Protein AF-S4R598-F1 (afdb_monomer_lite)

Foldseek 3Di:
DDDPPADQDDDVCNCVPVPDDDDDDRPPHNHDD

Radius of gyration: 11.85 Å; chains: 1; bounding box: 22×26×26 Å

pLDDT: mean 84.44, std 12.27, range [46.12, 92.94]

Secondary structure (DSSP, 8-state):
----S--SSPPTTTTTT-TT-------S-----

InterPro domains:
  IPR032675 Leucine-rich repeat domain superfamily [G3DSA:3.80.10.10] (2-33)

Sequence (33 aa):
RTQTEMLQSVPHGAFDRLGKLQTITLINNPWNC

Structure (mmCIF, N/CA/C/O backbone):
data_AF-S4R598-F1
#
_entry.id   AF-S4R598-F1
#
loop_
_atom_site.group_PDB
_atom_site.id
_atom_site.type_symbol
_atom_site.label_atom_id
_atom_site.label_alt_id
_atom_site.label_comp_id
_atom_site.label_asym_id
_atom_site.label_entity_id
_atom_site.label_seq_id
_atom_site.pdbx_PDB_ins_code
_atom_site.Cartn_x
_atom_site.Cartn_y
_atom_site.Cartn_z
_atom_site.occupancy
_atom_site.B_iso_or_equiv
_atom_site.auth_seq_id
_atom_site.auth_comp_id
_atom_site.auth_asym_id
_atom_site.auth_atom_id
_atom_site.pdbx_PDB_model_num
ATOM 1 N N . ARG A 1 1 ? 7.893 -26.251 -9.764 1.00 46.12 1 ARG A N 1
ATOM 2 C CA . ARG A 1 1 ? 7.627 -24.854 -10.180 1.00 46.12 1 ARG A CA 1
ATOM 3 C C . ARG A 1 1 ? 7.568 -24.043 -8.896 1.00 46.12 1 ARG A C 1
ATOM 5 O O . ARG A 1 1 ? 6.602 -24.183 -8.165 1.00 46.12 1 ARG A O 1
ATOM 12 N N . THR A 1 2 ? 8.646 -23.353 -8.541 1.00 49.41 2 THR A N 1
ATOM 13 C CA . THR A 1 2 ? 8.698 -22.508 -7.342 1.00 49.41 2 THR A CA 1
ATOM 14 C C . THR A 1 2 ? 7.799 -21.306 -7.599 1.00 49.41 2 THR A C 1
ATOM 16 O O . THR A 1 2 ? 8.110 -20.486 -8.460 1.00 49.41 2 THR A O 1
ATOM 19 N N . GLN A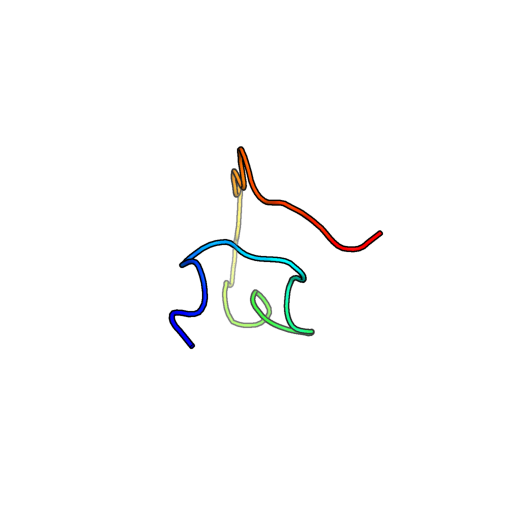 1 3 ? 6.637 -21.260 -6.955 1.00 59.50 3 GLN A N 1
ATOM 20 C CA . GLN A 1 3 ? 5.814 -20.059 -6.960 1.00 59.50 3 GLN A CA 1
ATOM 21 C C . GLN A 1 3 ? 6.630 -19.000 -6.221 1.00 59.50 3 GLN A C 1
ATOM 23 O O . GLN A 1 3 ? 7.045 -19.222 -5.089 1.00 59.50 3 GLN A O 1
ATOM 28 N N . THR A 1 4 ? 6.991 -17.915 -6.897 1.00 60.69 4 THR A N 1
ATOM 29 C CA . THR A 1 4 ? 7.584 -16.764 -6.223 1.00 60.69 4 THR A CA 1
ATOM 30 C C . THR A 1 4 ? 6.604 -16.313 -5.141 1.00 60.69 4 THR A C 1
ATOM 32 O O . THR A 1 4 ? 5.416 -16.182 -5.420 1.00 60.69 4 THR A O 1
ATOM 35 N N . GLU A 1 5 ? 7.098 -16.088 -3.923 1.00 74.69 5 GLU A N 1
ATOM 36 C CA . GLU A 1 5 ? 6.365 -15.629 -2.722 1.00 74.69 5 GLU A CA 1
ATOM 37 C C . GLU A 1 5 ? 5.750 -14.212 -2.876 1.00 74.69 5 GLU A C 1
ATOM 39 O O . GLU A 1 5 ? 5.567 -13.481 -1.908 1.00 74.69 5 GLU A O 1
ATOM 44 N N . MET A 1 6 ? 5.488 -13.772 -4.108 1.00 84.75 6 MET A N 1
ATOM 45 C CA . MET A 1 6 ? 5.023 -12.437 -4.457 1.00 84.75 6 MET A CA 1
ATOM 46 C C . MET A 1 6 ? 3.543 -12.478 -4.831 1.00 84.75 6 MET A C 1
ATOM 48 O O . MET A 1 6 ? 3.102 -13.323 -5.614 1.00 84.75 6 MET A O 1
ATOM 52 N N . LEU A 1 7 ? 2.776 -11.531 -4.299 1.00 90.50 7 LEU A N 1
ATOM 53 C CA . LEU A 1 7 ? 1.347 -11.425 -4.556 1.00 90.50 7 LEU A CA 1
ATOM 54 C C . LEU A 1 7 ? 1.102 -10.900 -5.977 1.00 90.50 7 LEU A C 1
ATOM 56 O O . LEU A 1 7 ? 1.662 -9.887 -6.384 1.00 90.50 7 LEU A O 1
ATOM 60 N N . GLN A 1 8 ? 0.234 -11.585 -6.722 1.00 91.25 8 GLN A N 1
ATOM 61 C CA . GLN A 1 8 ? -0.235 -11.144 -8.047 1.00 91.25 8 GLN A CA 1
ATOM 62 C C . GLN A 1 8 ? -1.669 -10.607 -8.008 1.00 91.25 8 GLN A C 1
ATOM 64 O O . GLN A 1 8 ? -2.098 -9.905 -8.917 1.00 91.25 8 GLN A O 1
ATOM 69 N N . SER A 1 9 ? -2.409 -10.906 -6.941 1.00 92.31 9 SER A N 1
ATOM 70 C CA . SER A 1 9 ? -3.768 -10.425 -6.692 1.00 92.31 9 SER A CA 1
ATOM 71 C C . SER A 1 9 ? -4.056 -10.448 -5.195 1.00 92.31 9 SER A C 1
ATOM 73 O O . SER A 1 9 ? -3.503 -11.285 -4.478 1.00 92.31 9 SER A O 1
ATOM 75 N N . VAL A 1 10 ? -4.949 -9.580 -4.725 1.00 91.25 10 VAL A N 1
ATOM 76 C CA . VAL A 1 10 ? -5.480 -9.653 -3.359 1.00 91.25 10 VAL A CA 1
ATOM 77 C C . VAL A 1 10 ? -6.783 -10.460 -3.394 1.00 91.25 10 VAL A C 1
ATOM 79 O O . VAL A 1 10 ? -7.692 -10.081 -4.133 1.00 91.25 10 VAL A O 1
ATOM 82 N N . PRO A 1 11 ? -6.905 -11.567 -2.636 1.00 91.81 11 PRO A N 1
ATOM 83 C CA . PRO A 1 11 ? -8.150 -12.325 -2.570 1.00 91.81 11 PRO A CA 1
ATOM 84 C C . PRO A 1 11 ? -9.324 -11.460 -2.103 1.00 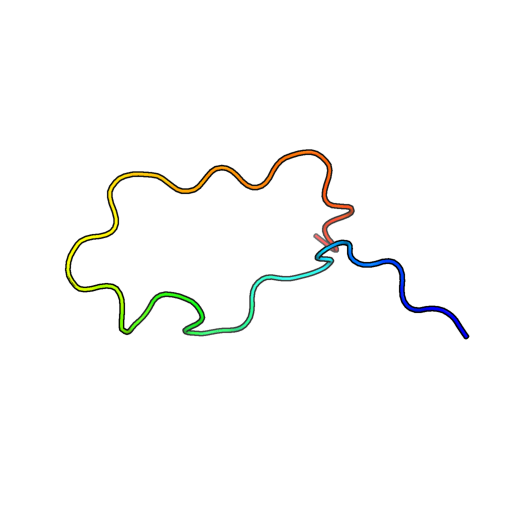91.81 11 PRO A C 1
ATOM 86 O O . PRO A 1 11 ? -9.167 -10.622 -1.210 1.00 91.81 11 PRO A O 1
ATOM 89 N N . HIS A 1 12 ? -10.517 -11.708 -2.652 1.00 92.94 12 HIS A N 1
ATOM 90 C CA . HIS A 1 12 ? -11.738 -11.100 -2.125 1.00 92.94 12 HIS A CA 1
ATOM 91 C C . HIS A 1 12 ? -11.849 -11.437 -0.639 1.00 92.94 12 HIS A C 1
ATOM 93 O O . HIS A 1 12 ? -11.745 -12.597 -0.239 1.00 92.94 12 HIS A O 1
ATOM 99 N N . GLY A 1 13 ? -12.031 -10.406 0.175 1.00 92.44 13 GLY A N 1
ATOM 100 C CA . GLY A 1 13 ? -12.267 -10.570 1.598 1.00 92.44 13 GLY A CA 1
ATOM 101 C C . GLY A 1 13 ? -11.023 -10.892 2.417 1.00 92.44 13 GLY A C 1
ATOM 102 O O . GLY A 1 13 ? -11.132 -11.231 3.595 1.00 92.44 13 GLY A O 1
ATOM 103 N N . ALA A 1 14 ? -9.827 -10.728 1.835 1.00 92.06 14 AL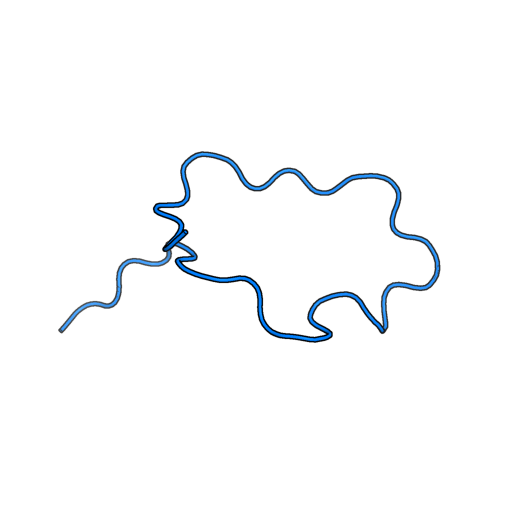A A N 1
ATOM 104 C CA . ALA A 1 14 ? -8.552 -10.877 2.540 1.00 92.06 14 ALA A CA 1
ATOM 105 C C . ALA A 1 14 ? -8.471 -10.048 3.838 1.00 92.06 14 ALA A C 1
ATOM 107 O O . ALA A 1 14 ? -7.711 -10.390 4.742 1.00 92.06 14 ALA A O 1
ATOM 108 N N . PHE A 1 15 ? -9.267 -8.980 3.946 1.00 90.75 15 PHE A N 1
ATOM 109 C CA . PHE A 1 15 ? -9.242 -8.046 5.068 1.00 90.75 15 PHE A CA 1
ATOM 110 C C . PHE A 1 15 ? -10.573 -7.938 5.825 1.00 90.75 15 PHE A C 1
ATOM 112 O O . PHE A 1 15 ? -10.652 -7.167 6.775 1.00 90.75 15 PHE A O 1
ATOM 119 N N . ASP A 1 16 ? -11.594 -8.731 5.488 1.00 91.50 16 ASP A N 1
ATOM 120 C CA . ASP A 1 16 ? -12.954 -8.577 6.043 1.00 91.50 16 ASP A CA 1
ATOM 121 C C . ASP A 1 16 ? -13.021 -8.792 7.560 1.00 91.50 16 ASP A C 1
ATOM 123 O O . ASP A 1 16 ? -13.893 -8.264 8.246 1.00 91.50 16 ASP A O 1
ATOM 127 N N . ARG A 1 17 ? -12.084 -9.574 8.105 1.00 88.69 17 ARG A N 1
ATOM 128 C CA . ARG A 1 17 ? -11.995 -9.857 9.546 1.00 88.69 17 ARG A CA 1
ATOM 129 C C . ARG A 1 17 ? -11.150 -8.838 10.309 1.00 88.69 17 ARG A C 1
ATOM 131 O O . ARG A 1 17 ? -11.064 -8.914 11.534 1.00 88.69 17 ARG A O 1
ATOM 138 N N . LEU A 1 18 ? -10.509 -7.900 9.611 1.00 88.38 18 LEU A N 1
ATOM 139 C CA . LEU A 1 18 ? -9.710 -6.852 10.233 1.00 88.38 18 LEU A CA 1
ATOM 140 C C . LEU A 1 18 ? -10.651 -5.728 10.671 1.00 88.38 18 LEU A C 1
ATOM 142 O O . LEU A 1 18 ? -10.974 -4.838 9.895 1.00 88.38 18 LEU A O 1
ATOM 146 N N . GLY A 1 19 ? -11.099 -5.777 11.930 1.00 81.38 19 GLY A N 1
ATOM 147 C CA . GLY A 1 19 ? -12.109 -4.850 12.456 1.00 81.38 19 GLY A CA 1
ATOM 148 C C . GLY A 1 19 ? -11.796 -3.364 12.219 1.00 81.38 19 GLY A C 1
ATOM 149 O O . GLY A 1 19 ? -12.664 -2.621 11.773 1.00 81.38 19 GLY A O 1
ATOM 150 N N . LYS A 1 20 ? -10.556 -2.921 12.475 1.00 81.88 20 LYS A N 1
ATOM 151 C CA . LYS A 1 20 ? -10.063 -1.600 12.047 1.00 81.88 20 LYS A CA 1
ATOM 152 C C . LYS A 1 20 ? -8.663 -1.716 11.476 1.00 81.88 20 LYS A C 1
ATOM 154 O O . LYS A 1 20 ? -7.672 -1.664 12.201 1.00 81.88 20 LYS A O 1
ATOM 159 N N . LEU A 1 21 ? -8.600 -1.843 10.163 1.00 85.69 21 LEU A N 1
ATOM 160 C CA . LEU A 1 21 ? -7.364 -1.700 9.421 1.00 85.69 21 LEU A CA 1
ATOM 161 C C . LEU A 1 21 ? -7.085 -0.215 9.164 1.00 85.69 21 LEU A C 1
ATOM 163 O O . LEU A 1 21 ? -7.937 0.476 8.613 1.00 85.69 21 LEU A O 1
ATOM 167 N N . GLN A 1 22 ? -5.915 0.279 9.573 1.00 83.50 22 GLN A N 1
ATOM 168 C CA . GLN A 1 22 ? -5.518 1.671 9.319 1.00 83.50 22 GLN A CA 1
ATOM 169 C C . GLN A 1 22 ? -4.731 1.800 8.013 1.00 83.50 22 GLN A C 1
ATOM 171 O O . GLN A 1 22 ? -5.143 2.534 7.123 1.00 83.50 22 GLN A O 1
ATOM 176 N N . THR A 1 23 ? -3.642 1.041 7.874 1.00 90.62 23 THR A N 1
ATOM 177 C CA . THR A 1 23 ? -2.783 1.085 6.684 1.00 90.62 23 THR A CA 1
ATOM 178 C C . THR A 1 23 ? -2.200 -0.297 6.414 1.00 90.62 23 THR A C 1
ATOM 180 O O . THR A 1 23 ? -1.725 -0.956 7.337 1.00 90.62 23 THR A O 1
ATOM 183 N N . ILE A 1 24 ? -2.194 -0.715 5.146 1.00 90.56 24 ILE A N 1
ATOM 184 C CA . ILE A 1 24 ? -1.384 -1.837 4.657 1.00 90.56 24 ILE A CA 1
ATOM 185 C C . ILE A 1 24 ? -0.469 -1.313 3.560 1.00 90.56 24 ILE A C 1
ATOM 187 O O . ILE A 1 24 ? -0.907 -0.585 2.671 1.00 90.56 24 ILE A O 1
ATOM 191 N N . THR A 1 25 ? 0.785 -1.747 3.599 1.00 91.25 25 THR A N 1
ATOM 192 C CA . THR A 1 25 ? 1.775 -1.446 2.570 1.00 91.25 25 THR A CA 1
ATOM 193 C C . THR A 1 25 ? 2.131 -2.733 1.829 1.00 91.25 25 THR A C 1
ATOM 195 O O . THR A 1 25 ? 2.734 -3.631 2.409 1.00 91.25 25 THR A O 1
ATOM 198 N N . LEU A 1 26 ? 1.769 -2.829 0.546 1.00 90.88 26 LEU A N 1
ATOM 199 C CA . LEU A 1 26 ? 2.110 -3.966 -0.318 1.00 90.88 26 LEU A CA 1
ATOM 200 C C . LEU A 1 26 ? 3.059 -3.516 -1.433 1.00 90.88 26 LEU A C 1
ATOM 202 O O . LEU A 1 26 ? 2.654 -3.260 -2.566 1.00 90.88 26 LEU A O 1
ATOM 206 N N . ILE A 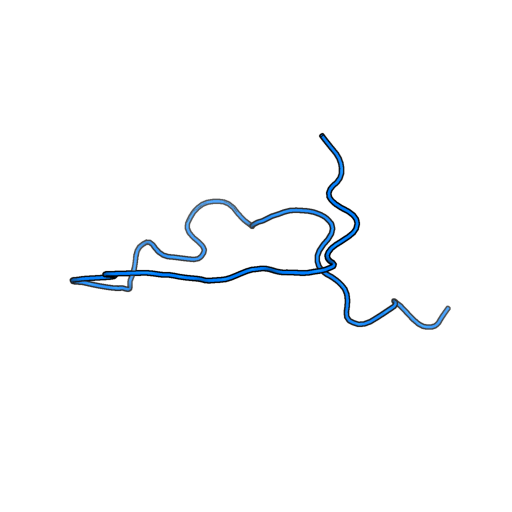1 27 ? 4.337 -3.392 -1.094 1.00 90.88 27 ILE A N 1
ATOM 207 C CA . ILE A 1 27 ? 5.380 -2.935 -2.020 1.00 90.88 27 ILE A CA 1
ATOM 208 C C . ILE A 1 27 ? 5.935 -4.077 -2.865 1.00 90.88 27 ILE A C 1
ATOM 210 O O . ILE A 1 27 ? 5.961 -5.222 -2.425 1.00 90.88 27 ILE A O 1
ATOM 214 N N . ASN A 1 28 ? 6.421 -3.738 -4.059 1.00 90.81 28 ASN A N 1
ATOM 215 C CA . ASN A 1 28 ? 7.197 -4.627 -4.929 1.00 90.81 28 ASN A CA 1
ATOM 216 C C . ASN A 1 28 ? 6.499 -5.960 -5.260 1.00 90.81 28 ASN A C 1
ATOM 218 O O . ASN A 1 28 ? 7.153 -6.991 -5.400 1.00 90.81 28 ASN A O 1
ATOM 222 N N . ASN A 1 29 ? 5.171 -5.928 -5.395 1.00 91.81 29 ASN A N 1
ATOM 223 C CA . ASN A 1 29 ? 4.370 -7.068 -5.824 1.00 91.81 29 ASN A CA 1
ATOM 224 C C . ASN A 1 29 ? 4.018 -6.928 -7.320 1.00 91.81 29 ASN A C 1
ATOM 226 O O . ASN A 1 29 ? 3.599 -5.847 -7.742 1.00 91.81 29 ASN A O 1
ATOM 230 N N . PRO A 1 30 ? 4.201 -7.981 -8.136 1.00 91.50 30 PRO A N 1
ATOM 231 C CA . PRO A 1 30 ? 3.879 -7.985 -9.557 1.00 91.50 30 PRO A CA 1
ATOM 232 C C . PR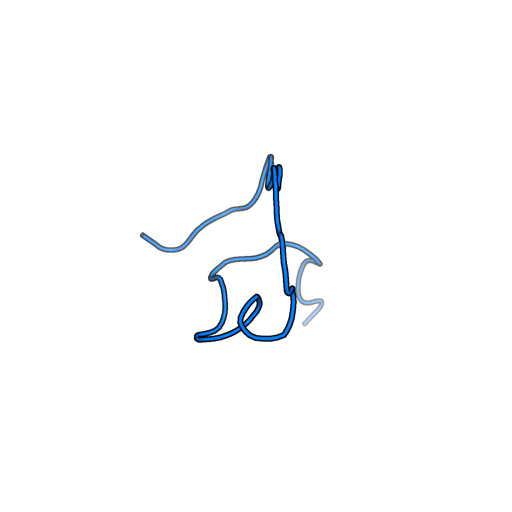O A 1 30 ? 2.371 -8.190 -9.759 1.00 91.50 30 PRO A C 1
ATOM 234 O O . PRO A 1 30 ? 1.923 -9.277 -10.122 1.00 91.50 30 PRO A O 1
ATOM 237 N N . TRP A 1 31 ? 1.578 -7.156 -9.483 1.00 90.25 31 TRP A N 1
ATOM 238 C CA . TRP A 1 31 ? 0.123 -7.218 -9.605 1.00 90.25 31 TRP A CA 1
ATOM 239 C C . TRP A 1 31 ? -0.321 -7.479 -11.043 1.00 90.25 31 TRP A C 1
ATOM 241 O O . TRP A 1 31 ? 0.155 -6.837 -11.979 1.00 90.25 31 TRP A O 1
ATOM 251 N N . ASN A 1 32 ? -1.267 -8.398 -11.204 1.00 86.38 32 ASN A 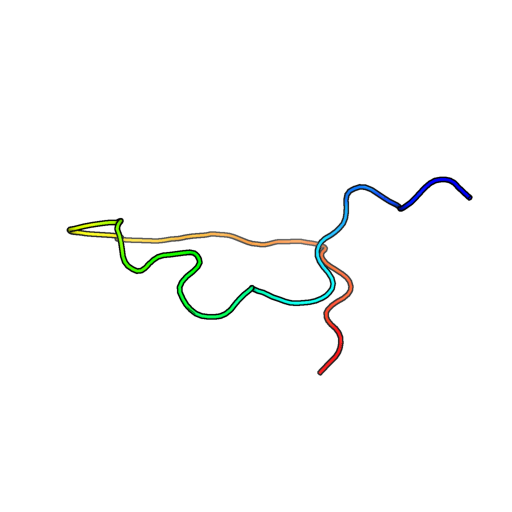N 1
ATOM 252 C CA . ASN A 1 32 ? -2.013 -8.546 -12.439 1.00 86.38 32 ASN A CA 1
ATOM 253 C C . ASN A 1 32 ? -3.167 -7.530 -12.408 1.00 86.38 32 ASN A C 1
ATOM 255 O O . ASN A 1 32 ? -4.109 -7.710 -11.632 1.00 86.38 32 ASN A O 1
ATOM 259 N N . CYS A 1 33 ? -3.024 -6.437 -13.163 1.00 79.94 33 CYS A N 1
ATOM 260 C CA . CYS A 1 33 ? -4.016 -5.362 -13.276 1.00 79.94 33 CYS A CA 1
ATOM 261 C C . CYS A 1 33 ? -5.172 -5.742 -14.206 1.00 79.94 33 CYS A C 1
ATOM 263 O O . CYS A 1 33 ? -4.895 -6.321 -15.281 1.00 79.94 33 CYS A O 1
#

Organism: Petromyzon marinus (NCBI:txid7757)